Protein AF-A0A9E2VRW5-F1 (afdb_monomer)

Mean predicted aligned error: 12.82 Å

Nearest PDB structures (foldseek):
  3mm6-assembly1_E  TM=5.493E-01  e=8.870E-02  Archaeoglobus fulgidus
  8uey-assembly1_1I  TM=3.413E-01  e=4.937E-02  Sus scrofa
  8uex-assembly1_1I  TM=3.314E-01  e=9.466E-02  Sus scrofa
  8bee-assembly1_I  TM=4.077E-01  e=3.055E-01  Arabidopsis thaliana
  8gym-assembly1_s8  TM=3.408E-01  e=1.937E-01  Tetrahymena thermophila SB210

Sequence (148 aa):
MATDSTSYGRRDFLKDSVVSVAKAAQEFSKHQEVVPKQPTPPPARTDWLRPPGAADEALFLERCTKCGDCAKACPYGSITFHPQNGTPVIFADQIPCYLCEDVPCIAACATEALLPVEGREQIRMGLAAVAHRVCTAGQGCHACASKC

Solvent-accessible surface area (backbone atoms only — not comparable to full-atom values): 9391 Å² total; per-residue (Å²): 141,81,91,80,84,80,77,84,43,74,70,54,53,52,50,53,51,51,51,51,53,53,52,51,52,53,58,54,59,74,66,61,72,75,75,77,78,72,80,75,76,77,79,83,80,81,79,60,37,60,54,63,36,51,41,62,68,73,59,19,64,71,37,52,82,57,82,51,47,35,35,74,46,31,92,80,59,24,46,46,63,38,91,89,78,50,41,68,26,25,42,62,90,79,39,47,82,84,75,61,94,81,42,48,32,27,76,48,34,86,61,57,22,24,36,90,66,97,48,77,87,70,49,67,81,74,81,92,77,84,62,70,95,76,56,41,64,88,75,40,90,60,44,51,65,80,75,108

Secondary structure (DSSP, 8-state):
---------HHHHHHHHHHHHHHHHHHHHHT------PPPPPPPP---BPPTTBPPHHHHHHH-----HHHHH-TT--EEE-TTT--EEE-TTTS-----TT-HHHHT-TTSSB---SSGGG---------GGG--GGG-TTTTGGG-

pLDDT: mean 85.33, std 13.76, range [41.09, 98.5]

Structure (mmCIF, N/CA/C/O backbone):
data_AF-A0A9E2VRW5-F1
#
_entry.id   AF-A0A9E2VRW5-F1
#
loop_
_atom_site.group_PDB
_atom_site.id
_atom_site.type_symbol
_atom_site.label_atom_id
_atom_site.label_alt_id
_atom_site.label_comp_id
_atom_site.label_asym_id
_atom_site.label_entity_id
_atom_site.label_seq_id
_atom_site.pdbx_PDB_ins_code
_atom_site.Cartn_x
_atom_site.Cartn_y
_atom_site.Cartn_z
_atom_site.occupancy
_atom_site.B_iso_or_equiv
_atom_site.auth_seq_id
_atom_site.auth_comp_id
_atom_site.auth_asym_id
_atom_site.auth_atom_id
_atom_site.pdbx_PDB_model_num
ATOM 1 N N .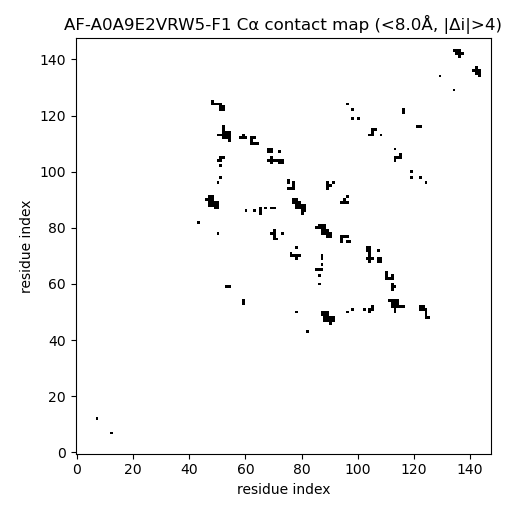 MET A 1 1 ? 0.297 88.735 -46.725 1.00 46.03 1 MET A N 1
ATOM 2 C CA . MET A 1 1 ? -0.727 87.800 -46.216 1.00 46.03 1 MET A CA 1
ATOM 3 C C . MET A 1 1 ? -1.234 86.989 -47.396 1.00 46.03 1 MET A C 1
ATOM 5 O O . MET A 1 1 ? -1.884 87.560 -48.256 1.00 46.03 1 MET A O 1
ATOM 9 N N . ALA A 1 2 ? -0.867 85.712 -47.476 1.00 41.09 2 ALA A N 1
ATOM 10 C CA . ALA A 1 2 ? -1.447 84.747 -48.404 1.00 41.09 2 ALA A CA 1
ATOM 11 C C . ALA A 1 2 ? -1.471 83.403 -47.669 1.00 41.09 2 ALA A C 1
ATOM 13 O O . ALA A 1 2 ? -0.432 82.812 -47.389 1.00 41.09 2 ALA A O 1
ATOM 14 N N . THR A 1 3 ? -2.664 83.024 -47.232 1.00 50.00 3 THR A N 1
ATOM 15 C CA . THR A 1 3 ? -3.005 81.711 -46.692 1.00 50.00 3 THR A CA 1
ATOM 16 C C . THR A 1 3 ? -3.037 80.717 -47.846 1.00 50.00 3 THR A C 1
ATOM 18 O O . THR A 1 3 ? -3.797 80.954 -48.784 1.00 50.00 3 THR A O 1
ATOM 21 N N . ASP A 1 4 ? -2.275 79.623 -47.779 1.00 44.84 4 ASP A N 1
ATOM 22 C CA . ASP A 1 4 ? -2.502 78.479 -48.664 1.00 44.84 4 ASP A CA 1
ATOM 23 C C . ASP A 1 4 ? -2.678 77.188 -47.858 1.00 44.84 4 ASP A C 1
ATOM 25 O O . ASP A 1 4 ? -1.831 76.736 -47.086 1.00 44.84 4 ASP A O 1
ATOM 29 N N . SER A 1 5 ? -3.883 76.671 -48.007 1.00 53.97 5 SER A N 1
ATOM 30 C CA . SER A 1 5 ? -4.478 75.500 -47.399 1.00 53.97 5 SER A CA 1
ATOM 31 C C . SER A 1 5 ? -3.963 74.234 -48.076 1.00 53.97 5 SER A C 1
ATOM 33 O O . SER A 1 5 ? -4.472 73.836 -49.122 1.00 53.97 5 SER A O 1
ATOM 35 N N . THR A 1 6 ? -3.006 73.537 -47.461 1.00 56.50 6 THR A N 1
ATOM 36 C CA . THR A 1 6 ? -2.704 72.162 -47.883 1.00 56.50 6 THR A CA 1
ATOM 37 C C . THR A 1 6 ? -3.769 71.226 -47.309 1.00 56.50 6 THR A C 1
ATOM 39 O O . THR A 1 6 ? -3.827 70.970 -46.108 1.00 56.50 6 THR A O 1
ATOM 42 N N . SER A 1 7 ? -4.667 70.776 -48.186 1.00 59.12 7 SER A N 1
ATOM 43 C CA . SER A 1 7 ? -5.782 69.874 -47.899 1.00 59.12 7 SER A CA 1
ATOM 44 C C . SER A 1 7 ? -5.285 68.534 -47.344 1.00 59.12 7 SER A C 1
ATOM 46 O O . SER A 1 7 ? -4.709 67.729 -48.071 1.00 59.12 7 SER A O 1
ATOM 48 N N . TYR A 1 8 ? -5.534 68.278 -46.058 1.00 71.31 8 TYR A N 1
ATOM 49 C CA . TYR A 1 8 ? -5.437 66.935 -45.490 1.00 71.31 8 TYR A CA 1
ATOM 50 C C . TYR A 1 8 ? -6.554 66.079 -46.102 1.00 71.31 8 TYR A C 1
ATOM 52 O O . TYR A 1 8 ? -7.744 66.278 -45.837 1.00 71.31 8 TYR A O 1
ATOM 60 N N . GLY A 1 9 ? -6.176 65.198 -47.028 1.00 77.56 9 GLY A N 1
ATOM 61 C CA . GLY A 1 9 ? -7.114 64.480 -47.877 1.00 77.56 9 GLY A CA 1
ATOM 62 C C . GLY A 1 9 ? -7.794 63.320 -47.154 1.00 77.56 9 GLY A C 1
ATOM 63 O O . GLY A 1 9 ? -7.223 62.677 -46.277 1.00 77.56 9 GLY A O 1
ATOM 64 N N . ARG A 1 10 ? -9.005 62.952 -47.600 1.00 77.25 10 ARG A N 1
ATOM 65 C CA . ARG A 1 10 ? -9.732 61.764 -47.098 1.00 77.25 10 ARG A CA 1
ATOM 66 C C . ARG A 1 10 ? -8.894 60.481 -47.165 1.00 77.25 10 ARG A C 1
ATOM 68 O O . ARG A 1 10 ? -9.057 59.593 -46.339 1.00 77.25 10 ARG A O 1
ATOM 75 N N . ARG A 1 11 ? -7.994 60.381 -48.150 1.00 79.44 11 ARG A N 1
ATOM 76 C CA . ARG A 1 11 ? -7.077 59.243 -48.312 1.00 79.44 11 ARG A CA 1
ATOM 77 C C . ARG A 1 11 ? -6.019 59.191 -47.210 1.00 79.44 11 ARG A C 1
ATOM 79 O O . ARG A 1 11 ? -5.660 58.093 -46.802 1.00 79.44 11 ARG A O 1
ATOM 86 N N . ASP A 1 12 ? -5.556 60.339 -46.733 1.00 77.94 12 A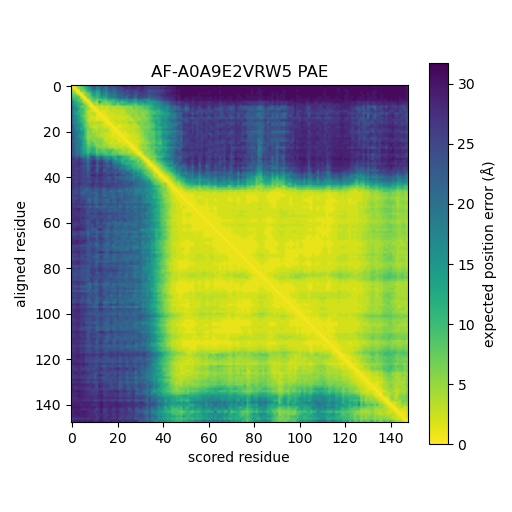SP A N 1
ATOM 87 C CA . ASP A 1 12 ? -4.546 60.422 -45.676 1.00 77.94 12 ASP A CA 1
ATOM 88 C C . ASP A 1 12 ? -5.187 60.171 -44.308 1.00 77.94 12 ASP A C 1
ATOM 90 O O . ASP A 1 12 ? -4.681 59.355 -43.545 1.00 77.94 12 ASP A O 1
ATOM 94 N N . PHE A 1 13 ? -6.404 60.682 -44.089 1.00 75.75 13 PHE A N 1
ATOM 95 C CA . PHE A 1 13 ? -7.219 60.327 -42.921 1.00 75.75 13 PHE A CA 1
ATOM 96 C C . PHE A 1 13 ? -7.481 58.815 -42.799 1.00 75.75 13 PHE A C 1
ATOM 98 O O . PHE A 1 13 ? -7.379 58.245 -41.711 1.00 75.75 13 PHE A O 1
ATOM 105 N N . LEU A 1 14 ? -7.798 58.138 -43.911 1.00 79.50 14 LEU A N 1
ATOM 106 C CA . LEU A 1 14 ? -8.021 56.688 -43.911 1.00 79.50 14 LEU A CA 1
ATOM 107 C C . LEU A 1 14 ? -6.732 55.904 -43.633 1.00 79.50 14 LEU A C 1
ATOM 109 O O . LEU A 1 14 ? -6.774 54.923 -42.894 1.00 79.50 14 LEU A O 1
ATOM 113 N N . LYS A 1 15 ? -5.589 56.334 -44.180 1.00 78.50 15 LYS A N 1
ATOM 114 C CA . LYS A 1 15 ? -4.289 55.706 -43.893 1.00 78.50 15 LYS A CA 1
ATOM 115 C C . LYS A 1 15 ? -3.923 55.841 -42.422 1.00 78.50 15 LYS A C 1
ATOM 117 O O . LYS A 1 15 ? -3.600 54.837 -41.797 1.00 78.50 15 LYS A O 1
ATOM 122 N N . ASP A 1 16 ? -4.039 57.041 -41.866 1.00 81.69 16 ASP A N 1
ATOM 123 C CA . ASP A 1 16 ? -3.691 57.299 -40.469 1.00 81.69 16 ASP A CA 1
ATOM 124 C C . ASP A 1 16 ? -4.620 56.537 -39.514 1.00 81.69 16 ASP A C 1
ATOM 126 O O . ASP A 1 16 ? -4.168 55.973 -38.515 1.00 81.69 16 ASP A O 1
ATOM 130 N N . SER A 1 17 ? -5.904 56.412 -39.870 1.00 78.06 17 SER A N 1
ATOM 131 C CA . SER A 1 17 ? -6.867 55.592 -39.125 1.00 78.06 17 SER A CA 1
ATOM 132 C C . SER A 1 17 ? -6.487 54.106 -39.134 1.00 78.06 17 SER A C 1
ATOM 134 O O . SER A 1 17 ? -6.479 53.467 -38.082 1.00 78.06 17 SER A O 1
ATOM 136 N N . VAL A 1 18 ? -6.115 53.553 -40.295 1.00 84.06 18 VAL A N 1
ATOM 137 C CA . VAL A 1 18 ? -5.676 52.149 -40.415 1.00 84.06 18 VAL A CA 1
ATOM 138 C C . VAL A 1 18 ? -4.368 51.912 -39.656 1.00 84.06 18 VAL A C 1
ATOM 140 O O . VAL A 1 18 ? -4.241 50.904 -38.962 1.00 84.06 18 VAL A O 1
ATOM 143 N N . VAL A 1 19 ? -3.416 52.847 -39.726 1.00 82.81 19 VAL A N 1
ATOM 144 C CA . VAL A 1 19 ? -2.139 52.770 -38.996 1.00 82.81 19 VAL A CA 1
ATOM 145 C C . VAL A 1 19 ? -2.365 52.796 -37.484 1.00 82.81 19 VAL A C 1
ATOM 147 O O . VAL A 1 19 ? -1.751 52.010 -36.761 1.00 82.81 19 VAL A O 1
ATOM 150 N N . SER A 1 20 ? -3.271 53.645 -36.997 1.00 78.75 20 SER A N 1
ATOM 151 C CA . SER A 1 20 ? -3.596 53.736 -35.570 1.00 78.75 20 SER A CA 1
ATOM 152 C C . SER A 1 20 ? -4.227 52.443 -35.042 1.00 78.75 20 SER A C 1
ATOM 154 O O . SER A 1 20 ? -3.790 51.910 -34.020 1.00 78.75 20 SER A O 1
ATOM 156 N N . VAL A 1 21 ? -5.184 51.872 -35.784 1.00 81.94 21 VAL A N 1
ATOM 157 C CA . VAL A 1 21 ? -5.826 50.595 -35.422 1.00 81.94 21 VAL A CA 1
ATOM 158 C C . VAL A 1 21 ? -4.819 49.444 -35.447 1.00 81.94 21 VAL A C 1
ATOM 160 O O . VAL A 1 21 ? -4.794 48.632 -34.523 1.00 81.94 21 VAL A O 1
ATOM 163 N N . ALA A 1 22 ? -3.947 49.390 -36.458 1.00 79.44 22 ALA A N 1
ATOM 164 C CA . ALA A 1 22 ? -2.910 48.365 -36.552 1.00 79.44 22 ALA A CA 1
ATOM 165 C C . ALA A 1 22 ? -1.919 48.442 -35.380 1.0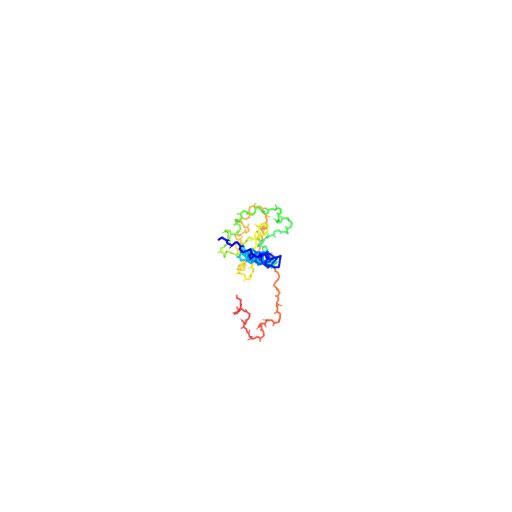0 79.44 22 ALA A C 1
ATOM 167 O O . ALA A 1 22 ? -1.563 47.416 -34.800 1.00 79.44 22 ALA A O 1
ATOM 168 N N . LYS A 1 23 ? -1.516 49.656 -34.987 1.00 79.81 23 LYS A N 1
ATOM 169 C CA . LYS A 1 23 ? -0.622 49.872 -33.846 1.00 79.81 23 LYS A CA 1
ATOM 170 C C . LYS A 1 23 ? -1.286 49.475 -32.528 1.00 79.81 23 LYS A C 1
ATOM 172 O O . LYS A 1 23 ? -0.661 48.793 -31.723 1.00 79.81 23 LYS A O 1
ATOM 177 N N . ALA A 1 24 ? -2.559 49.825 -32.334 1.00 78.62 24 ALA A N 1
ATOM 178 C CA . ALA A 1 24 ? -3.321 49.396 -31.164 1.00 78.62 24 ALA A CA 1
ATOM 179 C C . ALA A 1 24 ? -3.425 47.862 -31.093 1.00 78.62 24 ALA A C 1
ATOM 181 O O . ALA A 1 24 ? -3.133 47.279 -30.054 1.00 78.62 24 ALA A O 1
ATOM 182 N N . ALA A 1 25 ? -3.749 47.196 -32.206 1.00 76.31 25 ALA A N 1
ATOM 183 C CA . ALA A 1 25 ? -3.832 45.737 -32.261 1.00 76.31 25 ALA A CA 1
ATOM 184 C C . ALA A 1 25 ? -2.489 45.056 -31.935 1.00 76.31 25 ALA A C 1
ATOM 186 O O . ALA A 1 25 ? -2.459 44.076 -31.194 1.00 76.31 25 ALA A O 1
ATOM 187 N N . GLN A 1 26 ? -1.369 45.591 -32.435 1.00 72.88 26 GLN A N 1
ATOM 188 C CA . GLN A 1 26 ? -0.036 45.068 -32.119 1.00 72.88 26 GLN A CA 1
ATOM 189 C C . GLN A 1 26 ? 0.338 45.238 -30.640 1.00 72.88 26 GLN A C 1
ATOM 191 O O . GLN A 1 26 ? 0.938 44.331 -30.064 1.00 72.88 26 GLN A O 1
ATOM 196 N N . GLU A 1 27 ? -0.023 46.359 -30.011 1.00 72.75 27 GLU A N 1
ATOM 197 C CA . GLU A 1 27 ? 0.224 46.577 -28.579 1.00 72.75 27 GLU A CA 1
ATOM 198 C C . GLU A 1 27 ? -0.660 45.688 -27.683 1.00 72.75 27 GLU A C 1
ATOM 200 O O . GLU A 1 27 ? -0.193 45.213 -26.644 1.00 72.75 27 GLU A O 1
ATOM 205 N N . PHE A 1 28 ? -1.889 45.370 -28.113 1.00 65.06 28 PHE A N 1
ATOM 206 C CA . PHE A 1 28 ? -2.748 44.390 -27.435 1.00 65.06 28 PHE A CA 1
ATOM 207 C C . PHE A 1 28 ? -2.185 42.963 -27.516 1.00 65.06 28 PHE A C 1
ATOM 209 O O . P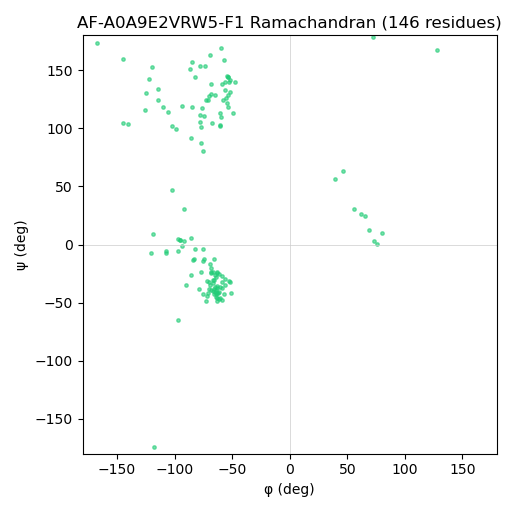HE A 1 28 ? -2.190 42.250 -26.515 1.00 65.06 28 PHE A O 1
ATOM 216 N N . SER A 1 29 ? -1.626 42.560 -28.661 1.00 69.25 29 SER A N 1
ATOM 217 C CA . SER A 1 29 ? -1.015 41.231 -28.816 1.00 69.25 29 SER A CA 1
ATOM 218 C C . SER A 1 29 ? 0.247 41.039 -27.971 1.00 69.25 29 SER A C 1
ATOM 220 O O . SER A 1 29 ? 0.519 39.925 -27.533 1.00 69.25 29 SER A O 1
ATOM 222 N N . LYS A 1 30 ? 1.015 42.104 -27.699 1.00 66.75 30 LYS A N 1
ATOM 223 C CA . LYS A 1 30 ? 2.206 42.030 -26.829 1.00 66.75 30 LYS A CA 1
ATOM 224 C C . LYS A 1 30 ? 1.867 41.770 -25.358 1.00 66.75 30 LYS A C 1
ATOM 226 O O . LYS A 1 30 ? 2.705 41.228 -24.648 1.00 66.75 30 LYS A O 1
ATOM 231 N N . HIS A 1 31 ? 0.659 42.130 -24.918 1.00 60.66 31 HIS A N 1
ATOM 232 C CA . HIS A 1 31 ? 0.178 41.904 -23.550 1.00 60.66 31 HIS A CA 1
ATOM 233 C C . HIS A 1 31 ? -0.674 40.640 -23.407 1.00 60.66 31 HIS A C 1
ATOM 235 O O . HIS A 1 31 ? -1.196 40.380 -22.324 1.00 60.66 31 HIS A O 1
ATOM 241 N N . GLN A 1 32 ? -0.820 39.833 -24.465 1.00 58.62 32 GLN A N 1
ATOM 242 C CA . GLN A 1 32 ? -1.408 38.510 -24.315 1.00 58.62 32 GLN A CA 1
ATOM 243 C C . GLN A 1 32 ? -0.372 37.589 -23.666 1.00 58.62 32 GLN A C 1
ATOM 245 O O . GLN A 1 32 ? 0.330 36.825 -24.327 1.00 58.62 32 GLN A O 1
ATOM 250 N N . GLU A 1 33 ? -0.260 37.703 -22.344 1.00 55.22 33 GLU A N 1
ATOM 251 C CA . GLU A 1 33 ? 0.446 36.741 -21.516 1.00 55.22 33 GLU A CA 1
ATOM 252 C C . GLU A 1 33 ? -0.136 35.355 -21.806 1.00 55.22 33 GLU A C 1
ATOM 254 O O . GLU A 1 33 ? -1.329 35.090 -21.633 1.00 55.22 33 GLU A O 1
ATOM 259 N N . VAL A 1 34 ? 0.720 34.471 -22.313 1.00 59.28 34 VAL A N 1
ATOM 260 C CA . VAL A 1 34 ? 0.417 33.053 -22.460 1.00 59.28 34 VAL A CA 1
ATOM 261 C C . VAL A 1 34 ? 0.151 32.540 -21.054 1.00 59.28 34 VAL A C 1
ATOM 263 O O . VAL A 1 34 ? 1.093 32.351 -20.289 1.00 59.28 34 VAL A O 1
ATOM 266 N N . VAL A 1 35 ? -1.124 32.353 -20.702 1.00 63.34 35 VAL A N 1
ATOM 267 C CA . VAL A 1 35 ? -1.520 31.706 -19.448 1.00 63.34 35 VAL A CA 1
ATOM 268 C C . VAL A 1 35 ? -0.717 30.406 -19.362 1.00 63.34 35 VAL A C 1
ATOM 270 O O . VAL A 1 35 ? -0.899 29.543 -20.231 1.00 63.34 35 VAL A O 1
ATOM 273 N N . PRO A 1 36 ? 0.217 30.264 -18.401 1.00 61.53 36 PRO A N 1
ATOM 274 C CA . PRO A 1 36 ? 1.047 29.079 -18.327 1.00 61.53 36 PRO A CA 1
ATOM 275 C C . PRO A 1 36 ? 0.115 27.892 -18.128 1.00 61.53 36 PRO A C 1
ATOM 277 O O . PRO A 1 36 ? -0.576 27.782 -17.116 1.00 61.53 36 PRO A O 1
ATOM 280 N N . LYS A 1 37 ? 0.051 27.024 -19.142 1.00 58.66 37 LYS A N 1
ATOM 281 C CA . LYS A 1 37 ? -0.721 25.788 -19.091 1.00 58.66 37 LYS A CA 1
ATOM 282 C C . LYS A 1 37 ? -0.148 24.968 -17.944 1.00 58.66 37 LYS A C 1
ATOM 284 O O . LYS A 1 37 ? 0.935 24.400 -18.081 1.00 58.66 37 LYS A O 1
ATOM 289 N N . GLN A 1 38 ? -0.845 24.956 -16.809 1.00 60.38 38 GLN A N 1
ATOM 290 C CA . GLN A 1 38 ? -0.457 24.131 -15.673 1.00 60.38 38 GLN A CA 1
ATOM 291 C C . GLN A 1 38 ? -0.261 22.693 -16.170 1.00 60.38 38 GLN A C 1
ATOM 293 O O . GLN A 1 38 ? -1.116 22.196 -16.916 1.00 60.38 38 GLN A O 1
ATOM 298 N N . PRO A 1 39 ? 0.858 22.035 -15.816 1.00 66.38 39 PRO A N 1
ATOM 299 C CA . PRO A 1 39 ? 1.071 20.646 -16.175 1.00 66.38 39 PRO A CA 1
ATOM 300 C C . PRO A 1 39 ? -0.124 19.835 -15.685 1.00 66.38 39 PRO A C 1
ATOM 302 O O . PRO A 1 39 ? -0.450 19.856 -14.498 1.00 66.38 39 PRO A O 1
ATOM 305 N N . THR A 1 40 ? -0.808 19.156 -16.603 1.00 61.75 40 THR A N 1
ATOM 306 C CA . THR A 1 40 ? -1.844 18.191 -16.237 1.00 61.75 40 THR A CA 1
ATOM 307 C C . THR A 1 40 ? -1.218 17.168 -15.292 1.00 61.75 40 THR A C 1
ATOM 309 O O . THR A 1 40 ? -0.185 16.597 -15.663 1.00 61.75 40 THR A O 1
ATOM 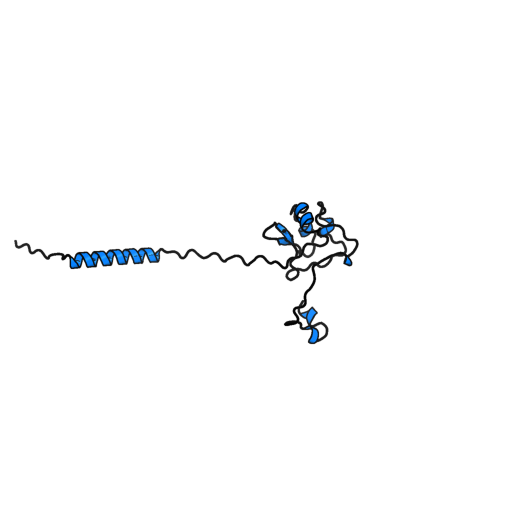312 N N . PRO A 1 41 ? -1.796 16.937 -14.096 1.00 64.19 41 PRO A N 1
ATOM 313 C CA . PRO A 1 41 ? -1.295 15.921 -13.187 1.00 64.19 41 PRO A CA 1
ATOM 314 C C . PRO A 1 41 ? -1.195 14.583 -13.925 1.00 64.19 41 PRO A C 1
ATOM 316 O O . PRO A 1 41 ? -2.085 14.275 -14.730 1.00 64.19 41 PRO A O 1
ATOM 319 N N . PRO A 1 42 ? -0.136 13.791 -13.692 1.00 68.25 42 PRO A N 1
ATOM 320 C CA . PRO A 1 42 ? -0.068 12.450 -14.245 1.00 68.25 42 PRO A CA 1
ATOM 321 C C . PRO A 1 42 ? -1.331 11.666 -13.853 1.00 68.25 42 PRO A C 1
ATOM 323 O O . PRO A 1 42 ? -1.870 11.876 -12.760 1.00 68.25 42 PRO A O 1
ATOM 326 N N . PRO A 1 43 ? -1.834 10.791 -14.741 1.00 69.38 43 PRO A N 1
ATOM 327 C CA . PRO A 1 43 ? -3.020 9.999 -14.456 1.00 69.38 43 PRO A CA 1
ATOM 328 C C . PRO A 1 43 ? -2.817 9.201 -13.166 1.00 69.38 43 PRO A C 1
ATOM 330 O O . PRO A 1 43 ? -1.729 8.681 -12.908 1.00 69.38 43 PRO A O 1
ATOM 333 N N . ALA A 1 44 ? -3.869 9.122 -12.348 1.00 73.75 44 ALA A N 1
ATOM 334 C CA . ALA A 1 44 ? -3.835 8.345 -11.120 1.00 73.75 44 ALA A CA 1
ATOM 335 C C . ALA A 1 44 ? -3.507 6.886 -11.458 1.00 73.75 44 ALA A C 1
ATOM 337 O O . ALA A 1 44 ? -4.177 6.257 -12.280 1.00 73.75 44 ALA A O 1
ATOM 338 N N . ARG A 1 45 ? -2.449 6.372 -10.834 1.00 83.75 45 ARG A N 1
ATOM 339 C CA . ARG A 1 45 ? -2.036 4.978 -10.955 1.00 83.75 45 ARG A CA 1
ATOM 340 C C . ARG A 1 45 ? -3.159 4.052 -10.489 1.00 83.75 45 ARG A C 1
ATOM 342 O O . ARG A 1 45 ? -3.780 4.320 -9.464 1.00 83.75 45 ARG A O 1
ATOM 349 N N . THR A 1 46 ? -3.392 2.962 -11.213 1.00 87.25 46 THR A N 1
ATOM 350 C CA . THR A 1 46 ? -4.426 1.959 -10.896 1.00 87.25 46 THR A CA 1
ATOM 351 C C . THR A 1 46 ? -3.848 0.648 -10.369 1.00 87.25 46 THR A C 1
ATOM 353 O O . THR A 1 46 ? -4.595 -0.233 -9.966 1.00 87.25 46 THR A O 1
ATOM 356 N N . ASP A 1 47 ? -2.526 0.513 -10.362 1.00 90.81 47 ASP A N 1
ATOM 357 C CA . ASP A 1 47 ? -1.782 -0.687 -9.984 1.00 90.81 47 ASP A CA 1
ATOM 358 C C . ASP A 1 47 ? -1.392 -0.712 -8.499 1.00 90.81 47 ASP A C 1
ATOM 360 O O . ASP A 1 47 ? -0.371 -1.273 -8.106 1.00 90.81 47 ASP A O 1
ATOM 364 N N . TRP A 1 48 ? -2.216 -0.086 -7.662 1.00 94.38 48 TRP A N 1
ATOM 365 C CA . TRP A 1 48 ? -2.056 -0.112 -6.218 1.00 94.38 48 TRP A CA 1
ATOM 366 C C . TRP A 1 48 ? -2.697 -1.355 -5.597 1.00 94.38 48 TRP A C 1
ATOM 368 O O . TRP A 1 48 ? -3.621 -1.959 -6.138 1.00 94.38 48 TRP A O 1
ATOM 378 N N . LEU A 1 49 ? -2.215 -1.707 -4.410 1.00 95.81 49 LEU A N 1
ATOM 379 C CA . LEU A 1 49 ? -2.706 -2.810 -3.592 1.00 95.81 49 LEU A CA 1
ATOM 380 C C . LEU A 1 49 ? -3.193 -2.284 -2.245 1.00 95.81 49 LEU A C 1
ATOM 382 O O . LEU A 1 49 ? -2.696 -1.273 -1.747 1.00 95.81 49 LEU A O 1
ATOM 386 N N . ARG A 1 50 ? -4.144 -2.982 -1.622 1.00 96.31 50 ARG A N 1
ATOM 387 C CA . ARG A 1 50 ? -4.488 -2.724 -0.223 1.00 96.31 50 ARG A CA 1
ATOM 388 C C . ARG A 1 50 ? -3.397 -3.259 0.717 1.00 96.31 50 ARG A C 1
ATOM 390 O O . ARG A 1 50 ? -2.692 -4.200 0.347 1.00 96.31 50 ARG A O 1
ATOM 397 N N . PRO A 1 51 ? -3.242 -2.677 1.921 1.00 96.56 51 PRO A N 1
ATOM 398 C CA . PRO A 1 51 ? -2.397 -3.259 2.954 1.00 96.56 51 PRO A CA 1
ATOM 399 C C . PRO A 1 51 ? -2.813 -4.697 3.313 1.00 96.56 51 PRO A C 1
ATOM 401 O O . PRO A 1 51 ? -3.968 -5.073 3.090 1.00 96.56 51 PRO A O 1
ATOM 404 N N . PRO A 1 52 ? -1.899 -5.486 3.908 1.00 96.62 52 PRO A N 1
ATOM 405 C CA . PRO A 1 52 ? -2.209 -6.808 4.439 1.00 96.62 52 PRO A CA 1
ATOM 406 C C . PRO A 1 52 ? -3.470 -6.819 5.305 1.00 96.62 52 PRO A C 1
ATOM 408 O O . PRO A 1 52 ? -3.698 -5.896 6.085 1.00 96.62 52 PRO A O 1
ATOM 411 N N . GLY A 1 53 ? -4.275 -7.873 5.166 1.00 95.88 53 GLY A N 1
ATOM 412 C CA . GLY A 1 53 ? -5.491 -8.067 5.954 1.00 95.88 53 GLY A CA 1
ATOM 413 C C . GLY A 1 53 ? -6.672 -7.192 5.541 1.00 95.88 53 GLY A C 1
ATOM 414 O O . GLY A 1 53 ? -7.719 -7.296 6.160 1.00 95.88 53 GLY A O 1
ATOM 415 N N . ALA A 1 54 ? -6.564 -6.333 4.524 1.00 96.94 54 ALA A N 1
ATOM 416 C CA . ALA A 1 54 ? -7.694 -5.497 4.130 1.00 96.94 54 ALA A CA 1
ATOM 417 C C . ALA A 1 54 ? -8.961 -6.320 3.861 1.00 96.94 54 ALA A C 1
ATOM 419 O O . ALA A 1 54 ? -8.935 -7.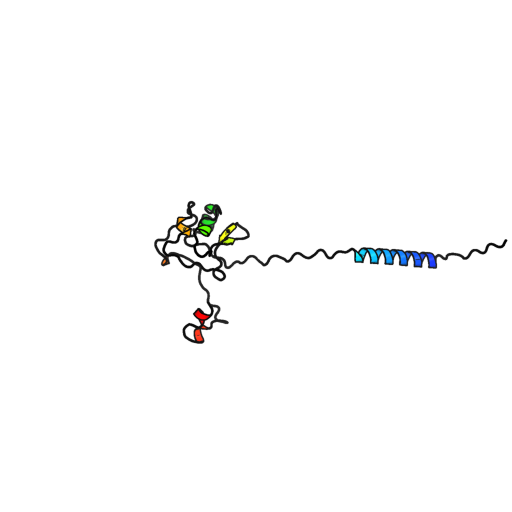292 3.104 1.00 96.94 54 ALA A O 1
ATOM 420 N N . ALA A 1 55 ? -10.057 -5.902 4.494 1.00 96.44 55 ALA A N 1
ATOM 421 C CA . ALA A 1 55 ? -11.379 -6.434 4.218 1.00 96.44 55 ALA A CA 1
ATOM 422 C C . ALA A 1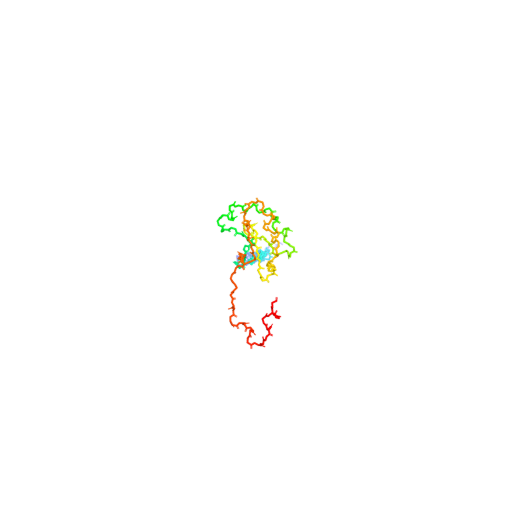 55 ? -11.764 -6.212 2.745 1.00 96.44 55 ALA A C 1
ATOM 424 O O . ALA A 1 55 ? -11.126 -5.438 2.023 1.00 96.44 55 ALA A O 1
ATOM 425 N N . ASP A 1 56 ? -12.848 -6.854 2.311 1.00 95.62 56 ASP A N 1
ATOM 426 C CA . ASP A 1 56 ? -13.418 -6.604 0.988 1.00 95.62 56 ASP A CA 1
ATOM 427 C C . ASP A 1 56 ? -13.655 -5.106 0.767 1.00 95.62 56 ASP A C 1
ATOM 429 O O . ASP A 1 56 ? -14.073 -4.394 1.680 1.00 95.62 56 ASP A O 1
ATOM 433 N N . GLU A 1 57 ? -13.409 -4.626 -0.454 1.00 95.31 57 GLU A N 1
ATOM 434 C CA . GLU A 1 57 ? -13.274 -3.192 -0.749 1.00 95.31 57 GLU A CA 1
ATOM 435 C C . GLU A 1 57 ? -14.439 -2.341 -0.215 1.00 95.31 57 GLU A C 1
ATOM 437 O O . GLU A 1 57 ? -14.209 -1.282 0.361 1.00 95.31 57 GLU A O 1
ATOM 442 N N . ALA A 1 58 ? -15.684 -2.807 -0.339 1.00 97.19 58 ALA A N 1
ATOM 443 C CA . ALA A 1 58 ? -16.845 -2.084 0.183 1.00 97.19 58 ALA A CA 1
ATOM 444 C C . ALA A 1 58 ? -16.788 -1.910 1.713 1.00 97.19 58 ALA A C 1
ATOM 446 O O . ALA A 1 58 ? -16.959 -0.802 2.220 1.00 97.19 58 ALA A O 1
ATOM 447 N N . LEU A 1 59 ? -16.486 -2.991 2.437 1.00 97.75 59 LEU A N 1
ATOM 448 C CA . LEU A 1 59 ? -16.385 -2.994 3.896 1.00 97.75 59 LEU A CA 1
ATOM 449 C C . LEU A 1 59 ? -15.148 -2.226 4.372 1.00 97.75 59 LEU A C 1
ATOM 451 O O . LEU A 1 59 ? -15.196 -1.495 5.360 1.00 97.75 59 LEU A O 1
ATOM 455 N N . PHE A 1 60 ? -14.038 -2.356 3.646 1.00 98.00 60 PHE A N 1
ATOM 456 C CA . PHE A 1 60 ? -12.825 -1.595 3.898 1.00 98.00 60 PHE A CA 1
ATOM 457 C C . PHE A 1 60 ? -13.090 -0.087 3.811 1.00 98.00 60 PHE A C 1
ATOM 459 O O . PHE A 1 60 ? -12.690 0.660 4.704 1.00 98.00 60 PHE A O 1
ATOM 466 N N . LEU A 1 61 ? -13.778 0.371 2.758 1.00 97.44 61 LEU A N 1
ATOM 467 C CA . LEU A 1 61 ? -14.106 1.786 2.564 1.00 97.44 61 LEU A CA 1
ATOM 468 C C . LEU A 1 61 ? -15.063 2.327 3.633 1.00 97.44 61 LEU A C 1
ATOM 470 O O . LEU A 1 61 ? -14.972 3.504 3.975 1.00 97.44 61 LEU A O 1
ATOM 474 N N . GLU A 1 62 ? -15.941 1.482 4.173 1.00 97.75 62 GLU A N 1
ATOM 475 C CA . GLU A 1 62 ? -16.829 1.830 5.285 1.00 97.75 62 GLU A CA 1
ATOM 476 C C . GLU A 1 62 ? -16.064 1.970 6.612 1.00 97.75 62 GLU A C 1
ATOM 478 O O . GLU A 1 62 ? -16.272 2.924 7.361 1.00 97.75 62 GLU A O 1
ATOM 483 N N . ARG A 1 63 ? -15.146 1.038 6.899 1.00 98.12 63 ARG A N 1
ATOM 484 C CA . ARG A 1 63 ? -14.429 0.960 8.185 1.00 98.12 63 ARG A CA 1
ATOM 485 C C . ARG A 1 63 ? -13.176 1.826 8.260 1.00 98.12 63 ARG A C 1
ATOM 487 O O . ARG A 1 63 ? -12.722 2.175 9.353 1.00 98.12 63 ARG A O 1
ATOM 494 N N . CYS A 1 64 ? -12.543 2.128 7.129 1.00 98.31 64 CYS A N 1
ATOM 495 C CA . CYS A 1 64 ? -11.287 2.866 7.113 1.00 98.31 64 CYS A CA 1
ATOM 496 C C . CYS A 1 64 ? -11.517 4.352 7.421 1.00 98.31 64 CYS A C 1
ATOM 498 O O . CYS A 1 64 ? -11.997 5.121 6.591 1.00 98.31 64 CYS A O 1
ATOM 500 N N . THR A 1 65 ? -11.066 4.790 8.595 1.00 97.88 65 THR A N 1
ATOM 501 C CA . THR A 1 65 ? -11.154 6.194 9.036 1.00 97.88 65 THR A CA 1
ATOM 502 C C . THR A 1 65 ? -10.043 7.084 8.488 1.00 97.88 65 THR A C 1
ATOM 504 O O . THR A 1 65 ? -10.050 8.288 8.733 1.00 97.88 65 THR A O 1
ATOM 507 N N . LYS A 1 66 ? -9.081 6.516 7.745 1.00 98.00 66 LYS A N 1
ATOM 508 C CA . LYS A 1 66 ? -7.928 7.236 7.170 1.00 98.00 66 LYS A CA 1
ATOM 509 C C . LYS A 1 66 ? -7.017 7.872 8.236 1.00 98.00 66 LYS A C 1
ATOM 511 O O . LYS A 1 66 ? -6.305 8.826 7.948 1.00 98.00 66 LYS A O 1
ATOM 516 N N . CYS A 1 67 ? -6.997 7.324 9.456 1.00 98.12 67 CYS A N 1
ATOM 517 C CA . CYS A 1 67 ? -6.147 7.805 10.557 1.00 98.12 67 CYS A CA 1
ATOM 518 C C . CYS A 1 67 ? -4.636 7.672 10.283 1.00 98.12 67 CYS A C 1
ATOM 520 O O . CYS A 1 67 ? -3.823 8.398 10.854 1.00 98.12 67 CYS A O 1
ATOM 522 N N . GLY A 1 68 ? -4.260 6.737 9.404 1.00 97.94 68 GLY A N 1
ATOM 523 C CA . GLY A 1 68 ? -2.879 6.508 8.986 1.00 97.94 68 GLY A CA 1
ATOM 524 C C . GLY A 1 68 ? -2.027 5.682 9.949 1.00 97.94 68 GLY A C 1
ATOM 525 O O . GLY A 1 68 ? -0.823 5.569 9.734 1.00 97.94 68 GLY A O 1
ATOM 526 N N . ASP A 1 69 ? -2.611 5.070 10.979 1.00 98.50 69 ASP A N 1
ATOM 527 C CA . ASP A 1 69 ? -1.837 4.313 11.974 1.00 98.50 69 ASP A CA 1
ATOM 528 C C . ASP A 1 69 ? -1.189 3.054 11.387 1.00 98.50 69 ASP A C 1
ATOM 530 O O . ASP A 1 69 ? -0.046 2.746 11.713 1.00 98.50 69 ASP A O 1
ATOM 534 N N . CYS A 1 70 ? -1.842 2.405 10.417 1.00 98.38 70 CYS A N 1
ATOM 535 C CA . CYS A 1 70 ? -1.230 1.318 9.648 1.00 98.38 70 CYS A CA 1
ATOM 536 C C . CYS A 1 70 ? 0.046 1.763 8.909 1.00 98.38 70 CYS A C 1
ATOM 538 O O . CYS A 1 70 ? 1.014 1.007 8.865 1.00 98.38 70 CYS A O 1
ATOM 540 N N . ALA A 1 71 ? 0.076 2.989 8.373 1.00 98.38 71 ALA A N 1
ATOM 541 C CA . ALA A 1 71 ? 1.244 3.530 7.683 1.00 98.38 71 ALA A CA 1
ATOM 542 C C . ALA A 1 71 ? 2.385 3.847 8.658 1.00 98.38 71 ALA A C 1
ATOM 544 O O . ALA A 1 71 ? 3.526 3.494 8.383 1.00 98.38 71 ALA A O 1
ATOM 545 N N . LYS A 1 72 ? 2.076 4.430 9.826 1.00 98.44 72 LYS A N 1
ATOM 546 C CA . LYS A 1 72 ? 3.066 4.681 10.893 1.00 98.44 72 LYS A CA 1
ATOM 547 C C . LYS A 1 72 ? 3.658 3.385 11.450 1.00 98.44 72 LYS A C 1
ATOM 549 O O . LYS A 1 72 ? 4.837 3.345 11.776 1.00 98.44 72 LYS A O 1
ATOM 554 N N . ALA A 1 73 ? 2.837 2.343 11.565 1.00 98.38 73 ALA A N 1
ATOM 555 C CA . ALA A 1 73 ? 3.250 1.038 12.065 1.00 98.38 73 ALA A CA 1
ATOM 556 C C . ALA A 1 73 ? 4.066 0.229 11.044 1.00 98.38 73 ALA A C 1
ATOM 558 O O . ALA A 1 73 ? 4.676 -0.768 11.415 1.00 98.38 73 ALA A O 1
ATOM 559 N N . CYS A 1 74 ? 4.080 0.617 9.763 1.00 98.31 74 CYS A N 1
ATOM 560 C CA . CYS A 1 74 ? 4.848 -0.076 8.736 1.00 98.31 74 CYS A CA 1
ATOM 561 C C . CYS A 1 74 ? 6.340 0.300 8.834 1.00 98.31 74 CYS A C 1
ATOM 563 O O . CYS A 1 74 ? 6.699 1.420 8.467 1.00 98.31 74 CYS A O 1
ATOM 565 N N . PRO A 1 75 ? 7.238 -0.621 9.235 1.00 97.94 75 PRO A N 1
ATOM 566 C CA . PRO A 1 75 ? 8.651 -0.289 9.439 1.00 97.94 75 PRO A CA 1
ATOM 567 C C . PRO A 1 75 ? 9.394 0.040 8.136 1.00 97.94 75 PRO A C 1
ATOM 569 O O . PRO A 1 75 ? 10.429 0.698 8.165 1.00 97.94 75 PRO A O 1
ATOM 572 N N . TYR A 1 76 ? 8.864 -0.397 6.991 1.00 97.88 76 TYR A N 1
ATOM 573 C CA . TYR A 1 76 ? 9.463 -0.189 5.670 1.00 97.88 76 TYR A CA 1
ATOM 574 C C . TYR A 1 76 ? 8.881 1.013 4.917 1.00 97.88 76 TYR A C 1
ATOM 576 O O . TYR A 1 76 ? 9.351 1.328 3.829 1.00 97.88 76 TYR A O 1
ATOM 584 N N . GLY A 1 77 ? 7.844 1.669 5.454 1.00 97.50 77 GLY A N 1
ATOM 585 C CA . GLY A 1 77 ? 7.180 2.778 4.764 1.00 97.50 77 GLY A CA 1
ATOM 586 C C . GLY A 1 77 ? 6.468 2.373 3.466 1.00 97.50 77 GLY A C 1
ATOM 587 O O . GLY A 1 77 ? 6.281 3.209 2.588 1.00 97.50 77 GLY A O 1
ATOM 588 N N . SER A 1 78 ? 6.065 1.104 3.325 1.00 97.81 78 SER A N 1
ATOM 589 C CA . SER A 1 78 ? 5.406 0.589 2.112 1.00 97.81 78 SER A CA 1
ATOM 590 C C . SER A 1 78 ? 3.999 1.158 1.888 1.00 97.81 78 SER A C 1
ATOM 592 O O . SER A 1 78 ? 3.493 1.135 0.767 1.00 97.81 78 SER A O 1
ATOM 594 N N . ILE A 1 79 ? 3.333 1.622 2.952 1.00 98.06 79 ILE A N 1
ATOM 595 C CA . ILE A 1 79 ? 1.946 2.103 2.911 1.00 98.06 79 ILE A CA 1
ATOM 596 C C . ILE A 1 79 ? 1.934 3.620 2.702 1.00 98.06 79 ILE A C 1
ATOM 598 O O . ILE A 1 79 ? 2.407 4.379 3.546 1.00 98.06 79 ILE A O 1
ATOM 602 N N . THR A 1 80 ? 1.321 4.051 1.605 1.00 97.00 80 THR A N 1
ATOM 603 C CA . THR A 1 80 ? 1.023 5.452 1.280 1.00 97.00 80 THR A CA 1
ATOM 604 C C . THR A 1 80 ? -0.490 5.661 1.176 1.00 97.00 80 THR A C 1
ATOM 606 O O . THR A 1 80 ? -1.264 4.753 1.470 1.00 97.00 80 THR A O 1
ATOM 609 N N . PHE A 1 81 ? -0.945 6.848 0.777 1.00 96.56 81 PHE A N 1
ATOM 610 C CA . PHE A 1 81 ? -2.365 7.186 0.693 1.00 96.56 81 PHE A CA 1
ATOM 611 C C . PHE A 1 81 ? -2.801 7.438 -0.744 1.00 96.56 81 PHE A C 1
ATOM 613 O O . PHE A 1 81 ? -2.158 8.169 -1.497 1.00 96.56 81 PHE A O 1
ATOM 620 N N . HIS A 1 82 ? -3.930 6.843 -1.117 1.00 94.75 82 HIS A N 1
ATOM 621 C CA . HIS A 1 82 ? -4.508 7.014 -2.437 1.00 94.75 82 HIS A CA 1
ATOM 622 C C . HIS A 1 82 ? -4.941 8.476 -2.634 1.00 94.75 82 HIS A C 1
ATOM 624 O O . HIS A 1 82 ? -5.703 9.001 -1.814 1.00 94.75 82 HIS A O 1
ATOM 630 N N . PRO A 1 83 ? -4.535 9.139 -3.731 1.00 89.62 83 PRO A N 1
ATOM 631 C CA . PRO A 1 83 ? -4.684 10.587 -3.883 1.00 89.62 83 PRO A CA 1
ATOM 632 C C . PRO A 1 83 ? -6.142 11.058 -3.934 1.00 89.62 83 PRO A C 1
ATOM 634 O O . PRO A 1 83 ? -6.432 12.194 -3.580 1.00 89.62 83 PRO A O 1
ATOM 637 N N . GLN A 1 84 ? -7.070 10.201 -4.370 1.00 90.00 84 GLN A N 1
ATOM 638 C CA . GLN A 1 84 ? -8.473 10.594 -4.551 1.00 90.00 84 GLN A CA 1
ATOM 639 C C . GLN A 1 84 ? -9.337 10.375 -3.308 1.00 90.00 84 GLN A C 1
ATOM 641 O O . GLN A 1 84 ? -10.263 11.139 -3.064 1.00 90.00 84 GLN A O 1
ATOM 646 N N . ASN A 1 85 ? -9.078 9.317 -2.536 1.00 92.25 85 ASN A N 1
ATOM 647 C CA . ASN A 1 85 ? -9.956 8.922 -1.429 1.00 92.25 85 ASN A CA 1
ATOM 648 C C . ASN A 1 85 ? -9.238 8.920 -0.069 1.00 92.25 85 ASN A C 1
ATOM 650 O O . ASN A 1 85 ? -9.906 8.766 0.952 1.00 92.25 85 ASN A O 1
ATOM 654 N N . GLY A 1 86 ? -7.916 9.124 -0.036 1.00 95.31 86 GLY A N 1
ATOM 655 C CA . GLY A 1 86 ? -7.108 9.196 1.183 1.00 95.31 86 GLY A CA 1
ATOM 656 C C . GLY A 1 86 ? -6.974 7.872 1.932 1.00 95.31 86 GLY A C 1
ATOM 657 O O . GLY A 1 86 ? -6.572 7.869 3.089 1.00 95.31 86 GLY A O 1
ATOM 658 N N . THR A 1 87 ? -7.349 6.750 1.319 1.00 97.44 87 THR A N 1
ATOM 659 C CA . THR A 1 87 ? -7.247 5.431 1.955 1.00 97.44 87 THR A CA 1
ATOM 660 C C . THR A 1 87 ? -5.863 4.818 1.740 1.00 97.44 87 THR A C 1
ATOM 662 O O . THR A 1 87 ? -5.218 5.130 0.736 1.00 97.44 87 THR A O 1
ATOM 665 N N . PRO A 1 88 ? -5.374 3.970 2.663 1.00 97.69 88 PRO A N 1
ATOM 666 C CA . PRO A 1 88 ? -4.033 3.420 2.568 1.00 97.69 88 PRO A CA 1
ATOM 667 C C . PRO A 1 88 ? -3.918 2.440 1.396 1.00 97.69 88 PRO A C 1
ATOM 669 O O . PRO A 1 88 ? -4.814 1.624 1.150 1.00 97.69 88 PRO A O 1
ATOM 672 N N . VAL A 1 89 ? -2.800 2.537 0.687 1.00 97.31 89 VAL A N 1
ATOM 673 C CA . VAL A 1 89 ? -2.453 1.749 -0.495 1.00 97.31 89 VAL A CA 1
ATOM 674 C C . VAL A 1 89 ? -0.954 1.461 -0.533 1.00 97.31 89 VAL A C 1
ATOM 676 O O . VAL A 1 89 ? -0.161 2.157 0.098 1.00 97.31 89 VAL A O 1
ATOM 679 N N . ILE A 1 90 ? -0.561 0.444 -1.289 1.00 97.38 90 ILE A N 1
ATOM 680 C CA . ILE A 1 90 ? 0.824 0.032 -1.516 1.00 97.38 90 ILE A CA 1
ATOM 681 C C . ILE A 1 90 ? 1.074 0.014 -3.023 1.00 97.38 90 ILE A C 1
ATOM 683 O O . ILE A 1 90 ? 0.306 -0.589 -3.772 1.00 97.38 90 ILE A O 1
ATOM 687 N N . PHE A 1 91 ? 2.163 0.642 -3.462 1.00 95.06 91 PHE A N 1
ATOM 688 C CA . PHE A 1 91 ? 2.663 0.540 -4.834 1.00 95.06 91 PHE A CA 1
ATOM 689 C C . PHE A 1 91 ? 3.856 -0.413 -4.838 1.00 95.06 91 PHE A C 1
ATOM 691 O O . PHE A 1 91 ? 4.950 -0.052 -4.401 1.00 95.06 91 PHE A O 1
ATOM 698 N N . ALA A 1 92 ? 3.628 -1.653 -5.279 1.00 92.75 92 ALA A N 1
ATOM 699 C CA . ALA A 1 92 ? 4.604 -2.737 -5.151 1.00 92.75 92 ALA A CA 1
ATOM 700 C C . ALA A 1 92 ? 5.907 -2.498 -5.932 1.00 92.75 92 ALA A C 1
ATOM 702 O O . ALA A 1 92 ? 6.941 -3.053 -5.577 1.00 92.75 92 ALA A O 1
ATOM 703 N N . ASP A 1 93 ? 5.860 -1.667 -6.970 1.00 89.56 93 ASP A N 1
ATOM 704 C CA . ASP A 1 93 ? 7.010 -1.264 -7.780 1.00 89.56 93 ASP A CA 1
ATOM 705 C C . ASP A 1 93 ? 7.826 -0.111 -7.168 1.00 89.56 93 ASP A C 1
ATOM 707 O O . ASP A 1 93 ? 8.917 0.179 -7.648 1.00 89.56 93 ASP A O 1
ATOM 711 N N . GLN A 1 94 ? 7.298 0.568 -6.144 1.00 92.31 94 GLN A N 1
ATOM 712 C CA . GLN A 1 94 ? 7.998 1.634 -5.425 1.00 92.31 94 GLN A CA 1
ATOM 713 C C . GLN A 1 94 ? 8.631 1.086 -4.150 1.00 92.31 94 GLN A C 1
ATOM 715 O O . GLN A 1 94 ? 9.851 1.062 -4.017 1.00 92.31 94 GLN A O 1
ATOM 720 N N . ILE A 1 95 ? 7.792 0.646 -3.211 1.00 94.81 95 ILE A N 1
ATOM 721 C CA . ILE A 1 95 ? 8.213 0.020 -1.958 1.00 94.81 95 ILE A CA 1
ATOM 722 C C . ILE A 1 95 ? 7.224 -1.122 -1.688 1.00 94.81 95 ILE A C 1
ATOM 724 O O . ILE A 1 95 ? 6.084 -0.863 -1.286 1.00 94.81 95 ILE A O 1
ATOM 728 N N . PRO A 1 96 ? 7.612 -2.388 -1.924 1.00 94.00 96 PRO A N 1
ATOM 729 C CA . PRO A 1 96 ? 6.710 -3.515 -1.741 1.00 94.00 96 PRO A CA 1
ATOM 730 C C . PRO A 1 96 ? 6.393 -3.742 -0.262 1.00 94.00 96 PRO A C 1
ATOM 732 O O . PRO A 1 96 ? 7.102 -3.288 0.637 1.00 94.00 96 PRO A O 1
ATOM 735 N N . CYS A 1 97 ? 5.326 -4.494 0.007 1.00 95.75 97 CYS A N 1
ATOM 736 C CA . CYS A 1 97 ? 5.133 -5.068 1.333 1.00 95.75 97 CYS A CA 1
ATOM 737 C C . CYS A 1 97 ? 6.181 -6.162 1.560 1.00 95.75 97 CYS A C 1
ATOM 739 O O . CYS A 1 97 ? 6.283 -7.091 0.764 1.00 95.75 97 CYS A O 1
ATOM 741 N N . TYR A 1 98 ? 6.909 -6.091 2.671 1.00 94.94 98 TYR A N 1
ATOM 742 C CA . TYR A 1 98 ? 7.917 -7.093 3.038 1.00 94.94 98 TYR A CA 1
ATOM 743 C C . TYR A 1 98 ? 7.337 -8.300 3.797 1.00 94.94 98 TYR A C 1
ATOM 745 O O . TYR A 1 98 ? 8.090 -9.162 4.244 1.00 94.94 98 TYR A O 1
ATOM 753 N N . LEU A 1 99 ? 6.003 -8.376 3.937 1.00 94.81 99 LEU A N 1
ATOM 754 C CA . LEU A 1 99 ? 5.281 -9.411 4.689 1.00 94.81 99 LEU A CA 1
ATOM 755 C C . LEU A 1 99 ? 5.926 -9.662 6.064 1.00 94.81 99 LEU A C 1
ATOM 757 O O . LEU A 1 99 ? 6.455 -10.749 6.306 1.00 94.81 99 LEU A O 1
ATOM 761 N N . CYS A 1 100 ? 5.917 -8.639 6.925 1.00 94.69 100 CYS A N 1
ATOM 762 C CA . CYS A 1 100 ? 6.422 -8.732 8.297 1.00 94.69 100 CYS A CA 1
ATOM 763 C C . CYS A 1 100 ? 5.750 -9.897 9.038 1.00 94.69 100 CYS A C 1
ATOM 765 O O . CYS A 1 100 ? 4.569 -10.160 8.819 1.00 94.69 100 CYS A O 1
ATOM 767 N N . GLU A 1 101 ? 6.494 -10.577 9.906 1.00 91.94 101 GLU A N 1
ATOM 768 C CA . GLU A 1 101 ? 6.017 -11.760 10.634 1.00 91.94 101 GLU A CA 1
ATOM 769 C C . GLU A 1 101 ? 4.857 -11.437 11.586 1.00 91.94 101 GLU A C 1
ATOM 771 O O . GLU A 1 101 ? 3.883 -12.176 11.654 1.00 91.94 101 GLU A O 1
ATOM 776 N N . ASP A 1 102 ? 4.934 -10.287 12.250 1.00 92.88 102 ASP A N 1
ATOM 777 C CA . ASP A 1 102 ? 3.977 -9.773 13.230 1.00 92.88 102 ASP A CA 1
ATOM 778 C C . ASP A 1 102 ? 2.915 -8.836 12.630 1.00 92.88 102 ASP A C 1
ATOM 780 O O . ASP A 1 102 ? 2.044 -8.353 13.351 1.00 92.88 102 ASP A O 1
ATOM 784 N N . VAL A 1 103 ? 2.979 -8.571 11.316 1.00 95.75 103 VAL A N 1
ATOM 785 C CA . VAL A 1 103 ? 2.023 -7.734 10.564 1.00 95.75 103 VAL A CA 1
ATOM 786 C C . VAL A 1 103 ? 1.556 -6.474 11.330 1.00 95.75 103 VAL A C 1
ATOM 788 O O . VAL A 1 103 ? 0.352 -6.237 11.465 1.00 95.75 103 VAL A O 1
ATOM 791 N N . PRO A 1 104 ? 2.470 -5.590 11.780 1.00 97.25 104 PRO A N 1
ATOM 792 C CA . PRO A 1 104 ? 2.157 -4.516 12.732 1.00 97.25 104 PRO A CA 1
ATOM 793 C C . PRO A 1 104 ? 1.123 -3.517 12.193 1.00 97.25 104 PRO A C 1
ATOM 795 O O . PRO A 1 104 ? 0.375 -2.902 12.948 1.00 97.25 104 PRO A O 1
ATOM 798 N N . CYS A 1 105 ? 1.024 -3.393 10.866 1.00 97.75 105 CYS A N 1
ATOM 799 C CA . CYS A 1 105 ? -0.010 -2.607 10.201 1.00 97.75 105 CYS A CA 1
ATOM 800 C C . CYS A 1 105 ? -1.444 -3.087 10.499 1.00 97.75 105 CYS A C 1
ATOM 802 O O . CYS A 1 105 ? -2.325 -2.239 10.642 1.00 97.75 105 CYS A O 1
ATOM 804 N N . ILE A 1 106 ? -1.668 -4.402 10.626 1.00 97.44 106 ILE A N 1
ATOM 805 C CA . ILE A 1 106 ? -2.965 -4.996 10.980 1.00 97.44 106 ILE A CA 1
ATOM 806 C C . ILE A 1 106 ? -3.255 -4.733 12.457 1.00 97.44 106 ILE A C 1
ATOM 808 O O . ILE A 1 106 ? -4.315 -4.209 12.782 1.00 97.44 106 ILE A O 1
ATOM 812 N N . ALA A 1 107 ? -2.286 -5.002 13.341 1.00 96.75 107 ALA A N 1
ATOM 813 C CA . ALA A 1 107 ? -2.424 -4.765 14.780 1.00 96.75 107 ALA A CA 1
ATOM 814 C C . ALA A 1 107 ? -2.722 -3.291 15.121 1.00 96.75 107 ALA A C 1
ATOM 816 O O . ALA A 1 107 ? -3.447 -3.003 16.070 1.00 96.75 107 ALA A O 1
ATOM 817 N N . ALA A 1 108 ? -2.202 -2.349 14.329 1.00 98.06 108 ALA A N 1
ATOM 818 C CA . ALA A 1 108 ? -2.479 -0.923 14.489 1.00 98.06 108 ALA A CA 1
ATOM 819 C C . ALA A 1 108 ? -3.890 -0.501 14.024 1.00 98.06 108 ALA A C 1
ATOM 821 O O . ALA A 1 108 ? -4.315 0.624 14.294 1.00 98.06 108 ALA A O 1
ATOM 822 N N . CYS A 1 109 ? -4.625 -1.353 13.302 1.00 98.31 109 CYS A N 1
ATOM 823 C CA . CYS A 1 109 ? -5.942 -1.018 12.767 1.00 98.31 109 CYS A CA 1
ATOM 824 C C . CYS A 1 109 ? -7.059 -1.282 13.788 1.00 98.31 109 CYS A C 1
ATOM 826 O O . CYS A 1 109 ? -7.664 -2.349 13.814 1.00 98.31 109 CYS A O 1
ATOM 828 N N . ALA A 1 110 ? -7.402 -0.269 14.584 1.00 97.38 110 ALA A N 1
ATOM 829 C CA . ALA A 1 110 ? -8.458 -0.384 15.597 1.00 97.38 110 ALA A CA 1
ATOM 830 C C . ALA A 1 110 ? -9.888 -0.516 15.031 1.00 97.38 110 ALA A C 1
ATOM 832 O O . ALA A 1 110 ? -10.800 -0.888 15.761 1.00 97.38 110 ALA A O 1
ATOM 833 N N . THR A 1 111 ? -10.110 -0.176 13.756 1.00 97.62 111 THR A N 1
ATOM 834 C CA . THR A 1 111 ? -11.448 -0.177 13.133 1.00 97.62 111 THR A CA 1
ATOM 835 C C . THR A 1 111 ? -11.769 -1.456 12.372 1.00 97.62 111 THR A C 1
ATOM 837 O O . THR A 1 111 ? -12.804 -1.525 11.712 1.00 97.62 111 THR A O 1
ATOM 840 N N . GLU A 1 112 ? -10.872 -2.447 12.411 1.00 96.12 112 GLU A N 1
ATOM 841 C CA . GLU A 1 112 ? -11.029 -3.718 11.695 1.00 96.12 112 GLU A CA 1
ATOM 842 C C . GLU A 1 112 ? -11.258 -3.533 10.183 1.00 96.12 112 GLU A C 1
ATOM 844 O O . GLU A 1 112 ? -11.945 -4.326 9.533 1.00 96.12 112 GLU A O 1
ATOM 849 N N . ALA A 1 113 ? -10.701 -2.460 9.608 1.00 98.06 113 ALA A N 1
ATOM 850 C CA . ALA A 1 113 ? -10.561 -2.329 8.159 1.00 98.06 113 ALA A CA 1
ATOM 851 C C . ALA A 1 113 ? -9.481 -3.291 7.636 1.00 98.06 113 ALA A C 1
ATOM 853 O O . ALA A 1 113 ? -9.586 -3.790 6.518 1.00 98.06 113 ALA A O 1
ATOM 854 N N . LEU A 1 114 ? -8.462 -3.565 8.458 1.00 97.69 114 LEU A N 1
ATOM 855 C CA . LEU A 1 114 ? -7.495 -4.641 8.269 1.00 97.69 114 LEU A CA 1
ATOM 856 C C . LEU A 1 114 ? -7.821 -5.755 9.272 1.00 97.69 114 LEU A C 1
ATOM 858 O O . LEU A 1 114 ? -7.743 -5.547 10.480 1.00 97.69 114 LEU A O 1
ATOM 862 N N . LEU A 1 115 ? -8.234 -6.909 8.765 1.00 96.81 115 LEU A N 1
ATOM 863 C CA . LEU A 1 115 ? -8.599 -8.101 9.512 1.00 96.81 115 LEU A CA 1
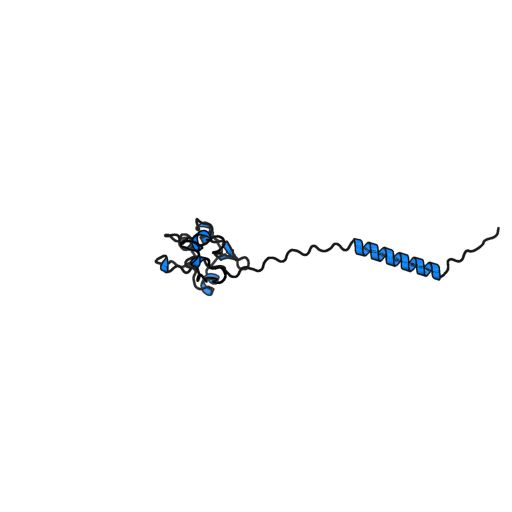ATOM 864 C C . LEU A 1 115 ? -7.347 -8.909 9.898 1.00 96.81 115 LEU A C 1
ATOM 866 O O . LEU A 1 115 ? -6.402 -8.989 9.105 1.00 96.81 115 LEU A O 1
ATOM 870 N N . PRO A 1 116 ? -7.341 -9.539 11.086 1.00 95.81 116 PRO A N 1
ATOM 871 C CA . PRO A 1 116 ? -6.313 -10.495 11.479 1.00 95.81 116 PRO A CA 1
ATOM 872 C C . PRO A 1 116 ? -6.153 -11.628 10.463 1.00 95.81 116 PRO A C 1
ATOM 874 O O . PRO A 1 116 ? -7.127 -12.100 9.879 1.00 95.81 116 PRO A O 1
ATOM 877 N N . VAL A 1 117 ? -4.915 -12.081 10.296 1.00 94.06 117 VAL A N 1
ATOM 878 C CA . VAL A 1 117 ? -4.549 -13.243 9.479 1.00 94.06 117 VAL A CA 1
ATOM 879 C C . VAL A 1 117 ? -3.829 -14.251 10.367 1.00 94.06 117 VAL A C 1
ATOM 881 O O . VAL A 1 117 ? -3.070 -13.854 11.250 1.00 94.06 117 VAL A O 1
ATOM 884 N N . GLU A 1 118 ? -4.061 -15.544 10.156 1.00 90.31 118 GLU A N 1
ATOM 885 C CA . GLU A 1 118 ? -3.422 -16.596 10.965 1.00 90.31 118 GLU A CA 1
ATOM 886 C C . GLU A 1 118 ? -1.958 -16.824 10.559 1.00 90.31 118 GLU A C 1
ATOM 888 O O . GLU A 1 118 ? -1.148 -17.276 11.367 1.00 90.31 118 GLU A O 1
ATOM 893 N N . GLY A 1 119 ? -1.608 -16.471 9.321 1.00 88.38 119 GLY A N 1
ATOM 894 C CA . GLY A 1 119 ? -0.266 -16.634 8.782 1.00 88.38 119 GLY A CA 1
ATOM 895 C C . GLY A 1 119 ? -0.051 -15.893 7.464 1.00 88.38 119 GLY A C 1
ATOM 896 O O . GLY A 1 119 ? -0.961 -15.298 6.875 1.00 88.38 119 GLY A O 1
ATOM 897 N N . ARG A 1 120 ? 1.202 -15.904 6.996 1.00 88.38 120 ARG A N 1
ATOM 898 C CA . ARG A 1 120 ? 1.654 -15.145 5.813 1.00 88.38 120 ARG A CA 1
ATOM 899 C C . ARG A 1 120 ? 0.968 -15.613 4.530 1.00 88.38 120 ARG A C 1
ATOM 901 O O . ARG A 1 120 ? 0.786 -14.822 3.612 1.00 88.38 120 ARG A O 1
ATOM 908 N N . GLU A 1 121 ? 0.569 -16.876 4.472 1.00 88.81 121 GLU A N 1
ATOM 909 C CA . GLU A 1 121 ? -0.144 -17.506 3.360 1.00 88.81 121 GLU A CA 1
ATOM 910 C C . GLU A 1 121 ? -1.561 -16.960 3.138 1.00 88.81 121 GLU A C 1
ATOM 912 O O . GLU A 1 121 ? -2.074 -17.028 2.020 1.00 88.81 121 GLU A O 1
ATOM 917 N N . GLN A 1 122 ? -2.183 -16.376 4.166 1.00 90.62 122 GLN A N 1
ATOM 918 C CA . GLN A 1 122 ? -3.494 -15.731 4.049 1.00 90.62 122 GLN A CA 1
ATOM 919 C C . GLN A 1 122 ? -3.385 -14.286 3.535 1.00 90.62 122 GLN A C 1
ATOM 921 O O . GLN A 1 122 ? -4.381 -13.695 3.113 1.00 90.62 122 GLN A O 1
ATOM 926 N N . ILE A 1 123 ? -2.179 -13.708 3.519 1.00 93.12 123 ILE A N 1
ATOM 927 C CA . ILE A 1 123 ? -1.958 -12.333 3.076 1.00 93.12 123 ILE A CA 1
ATOM 928 C C . ILE A 1 123 ? -2.010 -12.261 1.547 1.00 93.12 123 ILE A C 1
ATOM 930 O O . ILE A 1 123 ? -1.174 -12.813 0.832 1.00 93.12 123 ILE A O 1
ATOM 934 N N . ARG A 1 124 ? -2.979 -11.503 1.029 1.00 88.75 124 ARG A N 1
ATOM 935 C CA . ARG A 1 124 ? -3.178 -11.290 -0.409 1.00 88.75 124 ARG A CA 1
ATOM 936 C C . ARG A 1 124 ? -2.559 -9.960 -0.846 1.00 88.75 124 ARG A C 1
ATOM 938 O O . ARG A 1 124 ? -3.182 -8.915 -0.714 1.00 88.75 124 ARG A O 1
ATOM 945 N N . MET A 1 125 ? -1.359 -10.007 -1.428 1.00 90.88 125 MET A N 1
ATOM 946 C CA . MET A 1 125 ? -0.643 -8.836 -1.974 1.00 90.88 125 MET A CA 1
ATOM 947 C C . MET A 1 125 ? -0.727 -8.753 -3.507 1.00 90.88 125 MET A C 1
ATOM 949 O O . MET A 1 125 ? 0.273 -8.549 -4.192 1.00 90.88 125 MET A O 1
ATOM 953 N N . GLY A 1 126 ? -1.931 -8.928 -4.055 1.00 88.38 126 GLY A N 1
ATOM 954 C CA . GLY A 1 126 ? -2.153 -8.946 -5.503 1.00 88.38 126 GLY A CA 1
ATOM 955 C C . GLY A 1 126 ? -1.635 -10.213 -6.197 1.00 88.38 126 GLY A C 1
ATOM 956 O O . GLY A 1 126 ? -1.102 -11.125 -5.568 1.00 88.38 126 GLY A O 1
ATOM 957 N N . LEU A 1 127 ? -1.838 -10.281 -7.515 1.00 88.88 127 LEU A N 1
ATOM 958 C CA . LEU A 1 127 ? -1.339 -11.361 -8.368 1.00 88.88 127 LEU A CA 1
ATOM 959 C C . LEU A 1 127 ? -0.237 -10.807 -9.270 1.00 88.88 127 LEU A C 1
ATOM 961 O O . LEU A 1 127 ? -0.488 -9.923 -10.088 1.00 88.88 127 LEU A O 1
ATOM 965 N N . ALA A 1 128 ? 0.977 -11.337 -9.136 1.00 86.69 128 ALA A N 1
ATOM 966 C CA . ALA A 1 128 ? 2.078 -10.960 -10.011 1.00 86.69 128 ALA A CA 1
ATOM 967 C C . ALA A 1 128 ? 1.828 -11.477 -11.438 1.00 86.69 128 ALA A C 1
ATOM 969 O O . ALA A 1 128 ? 1.555 -12.660 -11.644 1.00 86.69 128 ALA A O 1
ATOM 970 N N . ALA A 1 129 ? 1.956 -10.594 -12.430 1.00 86.31 129 ALA A N 1
ATOM 971 C CA . ALA A 1 129 ? 1.834 -10.932 -13.844 1.00 86.31 129 ALA A CA 1
ATOM 972 C C . ALA A 1 129 ? 3.178 -10.740 -14.555 1.00 86.31 129 ALA A C 1
ATOM 974 O O . ALA A 1 129 ? 3.757 -9.654 -14.542 1.00 86.31 129 ALA A O 1
ATOM 975 N N . VAL A 1 130 ? 3.675 -11.793 -15.210 1.00 84.44 130 VAL A N 1
ATOM 976 C CA . VAL A 1 130 ? 4.954 -11.741 -15.930 1.00 84.44 130 VAL A CA 1
ATOM 977 C C . VAL A 1 130 ? 4.753 -11.178 -17.335 1.00 84.44 130 VAL A C 1
ATOM 979 O O . VAL A 1 130 ? 4.089 -11.772 -18.190 1.00 84.44 130 VAL A O 1
ATOM 982 N N . ALA A 1 131 ? 5.399 -10.047 -17.612 1.00 86.38 131 ALA A N 1
ATOM 983 C CA . ALA A 1 131 ? 5.497 -9.496 -18.956 1.00 86.38 131 ALA A CA 1
ATOM 984 C C . ALA A 1 131 ? 6.551 -10.264 -19.775 1.00 86.38 131 ALA A C 1
ATOM 986 O O . ALA A 1 131 ? 7.713 -9.871 -19.849 1.00 86.38 131 ALA A O 1
ATOM 987 N N . HIS A 1 132 ? 6.131 -11.350 -20.430 1.00 85.44 132 HIS A N 1
ATOM 988 C CA . HIS A 1 132 ? 7.012 -12.264 -21.174 1.00 85.44 132 HIS A CA 1
ATOM 989 C C . HIS A 1 132 ? 7.926 -11.566 -22.198 1.00 85.44 132 HIS A C 1
ATOM 991 O O . HIS A 1 132 ? 9.069 -11.974 -22.367 1.00 85.44 132 HIS A O 1
ATOM 997 N N . ARG A 1 133 ? 7.475 -10.462 -22.812 1.00 89.06 133 ARG A N 1
ATOM 998 C CA . ARG A 1 133 ? 8.263 -9.665 -23.776 1.00 89.06 133 ARG A CA 1
ATOM 999 C C . ARG A 1 133 ? 9.579 -9.095 -23.221 1.00 89.06 133 ARG A C 1
ATOM 1001 O O . ARG A 1 133 ? 10.488 -8.827 -23.992 1.00 89.06 133 ARG A O 1
ATOM 1008 N N . VAL A 1 134 ? 9.659 -8.867 -21.910 1.00 85.75 134 VAL A N 1
ATOM 1009 C CA . VAL A 1 134 ? 10.839 -8.312 -21.218 1.00 85.75 134 VAL A CA 1
ATOM 1010 C C . VAL A 1 134 ? 11.400 -9.289 -20.183 1.00 85.75 134 VAL A C 1
ATOM 1012 O O . VAL A 1 134 ? 12.258 -8.927 -19.382 1.00 85.75 134 VAL A O 1
ATOM 1015 N N . CYS A 1 135 ? 10.913 -10.531 -20.168 1.00 84.94 135 CYS A N 1
ATOM 1016 C CA . CYS A 1 135 ? 11.337 -11.523 -19.196 1.00 84.94 135 CYS A CA 1
ATOM 1017 C C . CYS A 1 135 ? 12.776 -11.971 -19.478 1.00 84.94 135 CYS A C 1
ATOM 1019 O O . CYS A 1 135 ? 13.096 -12.450 -20.564 1.00 84.94 135 CYS A O 1
ATOM 1021 N N . THR A 1 136 ? 13.642 -11.847 -18.473 1.00 85.81 136 THR A N 1
ATOM 1022 C CA . THR A 1 136 ? 15.050 -12.258 -18.544 1.00 85.81 136 THR A CA 1
ATOM 1023 C C . THR A 1 136 ? 15.291 -13.663 -17.997 1.00 85.81 136 THR A C 1
ATOM 1025 O O . THR A 1 136 ? 16.437 -14.092 -17.953 1.00 85.81 136 THR A O 1
ATOM 1028 N N . ALA A 1 137 ? 14.251 -14.409 -17.601 1.00 81.75 137 ALA A N 1
ATOM 1029 C CA . ALA A 1 137 ? 14.401 -15.714 -16.944 1.00 81.75 137 ALA A CA 1
ATOM 1030 C C . ALA A 1 137 ? 15.226 -16.726 -17.765 1.00 81.75 137 ALA A C 1
ATOM 1032 O O . ALA A 1 137 ? 15.924 -17.558 -17.194 1.00 81.75 137 ALA A O 1
ATOM 1033 N N . GLY A 1 138 ? 15.207 -16.625 -19.100 1.00 80.56 138 GLY A N 1
ATOM 1034 C CA . GLY A 1 138 ? 16.025 -17.458 -19.991 1.00 80.56 138 GLY A CA 1
ATOM 1035 C C . GLY A 1 138 ? 17.513 -17.085 -20.060 1.00 80.56 138 GLY A C 1
ATOM 1036 O O . GLY A 1 138 ? 18.271 -17.770 -20.735 1.00 80.56 138 GLY A O 1
ATOM 1037 N N . GLN A 1 139 ? 17.946 -16.011 -19.394 1.00 84.81 139 GLN A N 1
ATOM 1038 C CA . GLN A 1 139 ? 19.323 -15.496 -19.447 1.00 84.81 139 GLN A CA 1
ATOM 1039 C C . GLN A 1 139 ? 20.226 -16.067 -18.338 1.00 84.81 139 GLN A C 1
ATOM 1041 O O . GLN A 1 139 ? 21.389 -15.685 -18.242 1.00 84.81 139 GLN A O 1
ATOM 1046 N N . GLY A 1 140 ? 19.707 -16.978 -17.509 1.00 81.50 140 GLY A N 1
ATOM 1047 C CA . GLY A 1 140 ? 20.455 -17.668 -16.457 1.00 81.50 140 GLY A CA 1
ATOM 1048 C C . GLY A 1 140 ? 19.789 -17.586 -15.083 1.00 81.50 140 GLY A C 1
ATOM 1049 O O . GLY A 1 140 ? 18.865 -16.800 -14.852 1.00 81.50 140 GLY A O 1
ATOM 1050 N N . CYS A 1 141 ? 20.276 -18.406 -14.149 1.00 80.62 141 CYS A N 1
ATOM 1051 C CA . CYS A 1 141 ? 19.832 -18.372 -12.757 1.00 80.62 141 CYS A CA 1
ATOM 1052 C C . CYS A 1 141 ? 20.032 -16.956 -12.180 1.00 80.62 141 CYS A C 1
ATOM 1054 O O . CYS A 1 141 ? 21.093 -16.365 -12.354 1.00 80.62 141 CYS A O 1
ATOM 1056 N N . HIS A 1 142 ? 19.016 -16.419 -11.494 1.00 81.75 142 HIS A N 1
ATOM 1057 C CA . HIS A 1 142 ? 18.975 -15.069 -10.893 1.00 81.75 142 HIS A CA 1
ATOM 1058 C C . HIS A 1 142 ? 18.831 -13.867 -11.843 1.00 81.75 142 HIS A C 1
ATOM 1060 O O . HIS A 1 142 ? 18.754 -12.736 -11.358 1.00 81.75 142 HIS A O 1
ATOM 1066 N N . ALA A 1 143 ? 18.692 -14.063 -13.159 1.00 84.31 143 ALA A N 1
ATOM 1067 C CA . ALA A 1 143 ? 18.528 -12.949 -14.101 1.00 84.31 143 ALA A CA 1
ATOM 1068 C C . ALA A 1 143 ? 17.336 -12.032 -13.758 1.00 84.31 143 ALA A C 1
ATOM 1070 O O . ALA A 1 143 ? 17.424 -10.816 -13.922 1.00 84.31 143 ALA A O 1
ATOM 1071 N N . CYS A 1 144 ? 16.245 -12.589 -13.225 1.00 80.75 144 CYS A N 1
ATOM 1072 C CA . CYS A 1 144 ? 15.101 -11.804 -12.757 1.00 80.75 144 CYS A CA 1
ATOM 1073 C C . CYS A 1 144 ? 15.376 -11.102 -11.420 1.00 80.75 144 CYS A C 1
ATOM 1075 O O . CYS A 1 144 ? 15.066 -9.926 -11.285 1.00 80.75 144 CYS A O 1
ATOM 1077 N N . ALA A 1 145 ? 16.005 -11.789 -10.461 1.00 80.75 145 ALA A N 1
ATOM 1078 C CA . ALA A 1 145 ? 16.308 -11.228 -9.143 1.00 80.75 145 ALA A CA 1
ATOM 1079 C C . ALA A 1 145 ? 17.279 -10.042 -9.225 1.00 80.75 145 ALA A C 1
ATOM 1081 O O . ALA A 1 145 ? 17.109 -9.070 -8.512 1.00 80.75 145 ALA A O 1
ATOM 1082 N N . SER A 1 146 ? 18.249 -10.080 -10.144 1.00 76.12 146 SER A N 1
ATOM 1083 C CA . SER A 1 146 ? 19.185 -8.964 -10.373 1.00 76.12 146 SER A CA 1
ATOM 1084 C C . SER A 1 146 ? 18.536 -7.685 -10.924 1.00 76.12 146 SER A C 1
ATOM 1086 O O . SER A 1 146 ? 19.190 -6.646 -11.004 1.00 76.12 146 SER A O 1
ATOM 1088 N N . LYS A 1 147 ? 17.281 -7.775 -11.379 1.00 75.00 147 LYS A N 1
ATOM 1089 C CA . LYS A 1 147 ? 16.495 -6.663 -11.926 1.00 75.00 147 LYS A CA 1
ATOM 1090 C C . LYS A 1 147 ? 15.385 -6.198 -10.979 1.00 75.00 147 LYS A C 1
ATOM 1092 O O . LYS A 1 147 ? 14.725 -5.217 -11.313 1.00 75.00 147 LYS A O 1
ATOM 1097 N N . CYS A 1 148 ? 15.172 -6.919 -9.878 1.00 69.44 148 CYS A N 1
ATOM 1098 C CA . CYS A 1 148 ? 14.224 -6.600 -8.816 1.00 69.44 148 CYS A CA 1
ATOM 1099 C C . CYS A 1 148 ? 14.926 -5.773 -7.739 1.00 69.44 148 CYS A C 1
ATOM 1101 O O . CYS A 1 148 ? 14.260 -4.869 -7.200 1.00 69.44 148 CYS A O 1
#

Radius of gyration: 33.69 Å; Cα contacts (8 Å, |Δi|>4): 138; chains: 1; bounding box: 37×106×64 Å

Foldseek 3Di:
DDDDDPDPDPVNVVVVVVVVVVVVVVV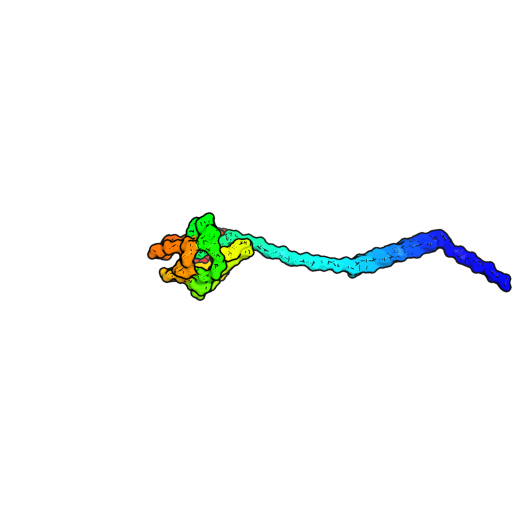VVVPPPPPPPPPDPDPFDPQKFAQWQADDPVVLLVQFPLPCQLQVQQPQSQWDARPPRSGIIGDCVPGRRPQDFVSRSLVSRPSSSRPDDPGSVNTDGDDDDDPPVPDCPVVDPCSVVVVD